Protein AF-A0ABD7GN60-F1 (afdb_monomer)

Organism: NCBI:txid1812935

Nearest PDB structures (foldseek):
  6rue-assembly1_B  TM=3.723E-01  e=4.014E+00  Wolinella succinogenes DSM 1740
  3ua3-assembly1_B  TM=3.430E-01  e=7.443E+00  Caenorhabditis elegans

Sequence (68 aa):
FNEIKDRMHTKWKDGKYMAYFQAYTNTHAPLPVLKEKYETVMNLDGVVGLSIATRPDCLPDDVVEYLA

Secondary structure (DSSP, 8-state):
-HHHHHHHHTT-TT--EEEEE-SS-TT-S-HHHHHHHHHHHHTSTTEEEEEE---TTS--HHHHHHH-

Structure (mmCIF, N/CA/C/O backbone):
data_AF-A0ABD7GN60-F1
#
_entry.id   AF-A0ABD7GN60-F1
#
loop_
_atom_site.group_PDB
_atom_site.id
_atom_site.type_symbol
_atom_site.label_atom_id
_atom_site.label_alt_id
_atom_site.label_comp_id
_atom_site.label_asym_id
_atom_site.label_entity_id
_atom_site.label_seq_id
_atom_site.p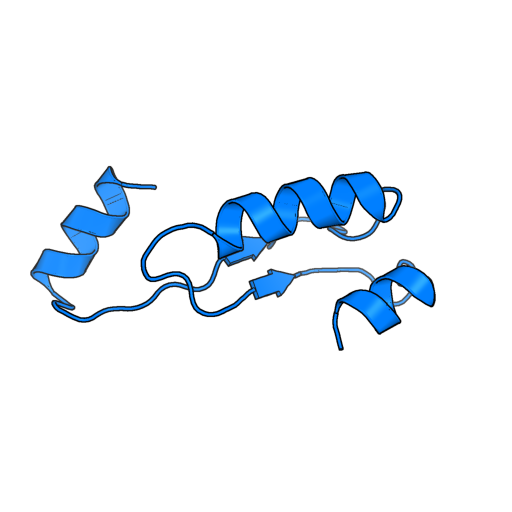dbx_PDB_ins_code
_atom_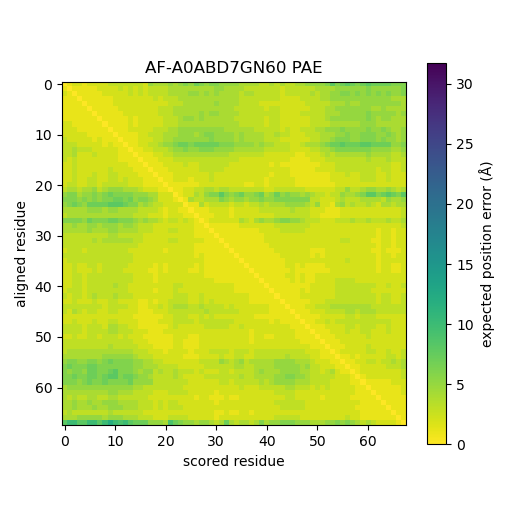site.Cartn_x
_atom_site.Cartn_y
_atom_site.Cartn_z
_atom_site.occupancy
_atom_site.B_iso_or_equiv
_atom_site.auth_seq_id
_atom_site.auth_comp_id
_atom_site.auth_asym_id
_atom_site.auth_atom_id
_atom_site.pdbx_PDB_model_num
ATOM 1 N N . PHE A 1 1 ? 0.279 7.402 12.768 1.00 86.94 1 PHE A N 1
ATOM 2 C CA . PHE A 1 1 ? -0.794 6.405 12.558 1.00 86.94 1 PHE A CA 1
ATOM 3 C C . PHE A 1 1 ? -1.597 6.181 13.837 1.00 86.94 1 PHE A C 1
ATOM 5 O O . PHE A 1 1 ? -2.747 6.596 13.858 1.00 86.94 1 PHE A O 1
ATOM 12 N N . ASN A 1 2 ? -0.997 5.632 14.904 1.00 92.12 2 ASN A N 1
ATOM 13 C CA . ASN A 1 2 ? -1.705 5.251 16.141 1.00 92.12 2 ASN A CA 1
ATOM 14 C C . ASN A 1 2 ? -2.560 6.367 16.766 1.00 92.12 2 ASN A C 1
ATOM 16 O O . ASN A 1 2 ? -3.724 6.138 17.043 1.00 92.12 2 ASN A O 1
ATOM 20 N N . GLU A 1 3 ? -2.051 7.595 16.869 1.00 95.44 3 GLU A N 1
ATOM 21 C CA . GLU A 1 3 ? -2.827 8.715 17.429 1.00 95.44 3 GLU A CA 1
ATOM 22 C C . GLU A 1 3 ? -4.148 8.971 16.676 1.00 95.44 3 GLU A C 1
ATOM 24 O O . GLU A 1 3 ? -5.216 9.122 17.270 1.00 95.44 3 GLU A O 1
ATOM 29 N N . ILE A 1 4 ? -4.093 8.977 15.340 1.00 94.19 4 ILE A N 1
ATOM 30 C CA . ILE A 1 4 ? -5.286 9.160 14.512 1.00 94.19 4 ILE A CA 1
ATOM 31 C C . ILE A 1 4 ? -6.189 7.933 14.614 1.00 94.19 4 ILE A C 1
ATOM 33 O O . ILE A 1 4 ? -7.400 8.100 14.730 1.00 94.19 4 ILE A O 1
ATOM 37 N N . LYS A 1 5 ? -5.610 6.727 14.611 1.00 94.06 5 LYS A N 1
ATOM 38 C CA . LYS A 1 5 ? -6.319 5.453 14.784 1.00 94.06 5 LYS A CA 1
ATOM 39 C C . LYS A 1 5 ? -7.187 5.475 16.046 1.00 94.06 5 LYS A C 1
ATOM 41 O O . LYS A 1 5 ? -8.399 5.279 15.965 1.00 94.06 5 LYS A O 1
ATOM 46 N N . ASP A 1 6 ? -6.580 5.816 17.177 1.00 94.88 6 ASP A N 1
ATOM 47 C CA . ASP A 1 6 ? -7.235 5.848 18.484 1.00 94.88 6 ASP A CA 1
ATOM 48 C C . ASP A 1 6 ? -8.343 6.908 18.511 1.00 94.88 6 ASP A C 1
ATOM 50 O O . ASP A 1 6 ? -9.457 6.651 18.973 1.00 94.88 6 ASP A O 1
ATOM 54 N N . ARG A 1 7 ? -8.100 8.074 17.896 1.00 96.69 7 ARG A N 1
ATOM 55 C CA . ARG A 1 7 ? -9.133 9.103 17.726 1.00 96.69 7 ARG A CA 1
ATOM 56 C C . ARG A 1 7 ? -10.300 8.622 16.862 1.00 96.69 7 ARG A C 1
ATOM 58 O O . ARG A 1 7 ? -11.445 8.926 17.186 1.00 96.69 7 ARG A O 1
ATOM 65 N N . MET A 1 8 ? -10.056 7.886 15.775 1.00 96.50 8 MET A N 1
ATOM 66 C CA . MET A 1 8 ? -11.128 7.359 14.917 1.00 96.50 8 MET A CA 1
ATOM 67 C C . MET A 1 8 ? -11.997 6.335 15.655 1.00 96.50 8 MET A C 1
ATOM 69 O O . MET A 1 8 ? -13.216 6.343 15.476 1.00 96.50 8 MET A O 1
ATOM 73 N N . HIS A 1 9 ? -11.415 5.526 16.543 1.00 96.19 9 HIS A N 1
ATOM 74 C CA . HIS A 1 9 ? -12.158 4.543 17.336 1.00 96.19 9 HIS A CA 1
ATOM 75 C C . HIS A 1 9 ? -13.105 5.148 18.383 1.00 96.19 9 HIS A C 1
ATOM 77 O O . HIS A 1 9 ? -14.023 4.464 18.834 1.00 96.19 9 HIS A O 1
ATOM 83 N N . THR A 1 10 ? -12.983 6.445 18.697 1.00 97.50 10 THR A N 1
ATOM 84 C CA . THR A 1 10 ? -14.010 7.157 19.486 1.00 97.50 10 THR A CA 1
ATOM 85 C C . THR A 1 10 ? -15.370 7.200 18.776 1.00 97.50 10 THR A C 1
ATOM 87 O O . THR A 1 10 ? -16.408 7.234 19.434 1.00 97.50 10 THR A O 1
ATOM 90 N N . LYS A 1 11 ? -15.375 7.159 17.434 1.00 97.50 11 LYS A N 1
ATOM 91 C CA . LYS A 1 11 ? -16.578 7.180 16.588 1.00 97.50 11 LYS A CA 1
ATOM 92 C C . LYS A 1 11 ? -16.864 5.824 15.943 1.00 97.50 11 LYS A C 1
ATOM 94 O O . LYS A 1 11 ? -18.012 5.392 15.914 1.00 97.50 11 LYS A O 1
ATOM 99 N N . TRP A 1 12 ? -15.834 5.156 15.428 1.00 97.00 12 TRP A N 1
ATOM 100 C CA . TRP A 1 12 ? -15.935 3.885 14.710 1.00 97.00 12 TRP A CA 1
ATOM 101 C C . TRP A 1 12 ? -15.201 2.782 15.472 1.00 97.00 12 TRP A C 1
ATOM 103 O O . TRP A 1 12 ? -14.041 2.487 15.192 1.00 97.00 12 TRP A O 1
ATOM 113 N N . LYS A 1 13 ? -15.883 2.175 16.450 1.00 94.69 13 LYS A N 1
ATOM 114 C CA . LYS A 1 13 ? -15.294 1.183 17.368 1.00 94.69 13 LYS A CA 1
ATOM 115 C C . LYS A 1 13 ? -14.612 0.020 16.640 1.00 94.69 13 LYS A C 1
ATOM 117 O O . LYS A 1 13 ? -13.470 -0.277 16.950 1.00 94.69 13 LYS A O 1
ATOM 122 N N . ASP A 1 14 ? -15.252 -0.521 15.605 1.00 95.50 14 ASP A N 1
ATOM 123 C CA . ASP A 1 14 ? -14.739 -1.654 14.815 1.00 95.50 14 ASP A CA 1
ATOM 124 C C . ASP A 1 14 ? -14.197 -1.230 13.439 1.00 95.50 14 ASP A C 1
ATOM 126 O O . ASP A 1 14 ? -14.151 -2.023 12.495 1.00 95.50 14 ASP A O 1
ATOM 130 N N . GLY A 1 15 ? -13.825 0.048 13.300 1.00 95.62 15 GLY A N 1
ATOM 131 C CA . GLY A 1 15 ? -13.301 0.599 12.055 1.00 95.62 15 GLY A CA 1
ATOM 132 C C . GLY A 1 15 ? -12.075 -0.168 11.551 1.00 95.62 15 GLY A C 1
ATOM 133 O O . GLY A 1 15 ? -11.190 -0.527 12.326 1.00 95.62 15 GLY A O 1
ATOM 134 N N . LYS A 1 16 ? -12.033 -0.401 10.238 1.00 96.50 16 LYS A N 1
ATOM 135 C CA . LYS A 1 16 ? -10.877 -0.947 9.517 1.00 96.50 16 LYS A CA 1
ATOM 136 C C . LYS A 1 16 ? -10.211 0.148 8.691 1.00 96.50 16 LYS A C 1
ATOM 138 O O . LYS A 1 16 ? -10.788 1.216 8.480 1.00 96.50 16 LYS A O 1
ATOM 143 N N . TYR A 1 17 ? -9.003 -0.123 8.218 1.00 96.31 17 TYR A N 1
ATOM 144 C CA . TYR A 1 17 ? -8.161 0.855 7.540 1.00 96.31 17 TYR A CA 1
ATOM 145 C C . TYR A 1 17 ? -7.772 0.390 6.146 1.00 96.31 17 TYR A C 1
ATOM 147 O O . TYR A 1 17 ? -7.612 -0.798 5.884 1.00 96.31 17 TYR A O 1
ATOM 155 N N . MET A 1 18 ? -7.565 1.358 5.264 1.00 96.62 18 MET A N 1
ATOM 156 C CA . MET A 1 18 ? -6.950 1.149 3.964 1.00 96.62 18 MET A CA 1
ATOM 157 C C . MET A 1 18 ? -5.746 2.077 3.878 1.00 96.62 18 MET A C 1
ATOM 159 O O . MET A 1 18 ? -5.874 3.274 4.155 1.00 96.62 18 MET A O 1
ATOM 163 N N . ALA A 1 19 ? -4.575 1.544 3.538 1.00 96.12 19 ALA A N 1
ATOM 164 C CA . ALA A 1 19 ? -3.406 2.390 3.350 1.00 96.12 19 ALA A CA 1
ATOM 165 C C . ALA A 1 19 ? -3.536 3.123 2.012 1.00 96.12 19 ALA A C 1
ATOM 167 O O . ALA A 1 19 ? -3.781 2.497 0.982 1.00 96.12 19 ALA A O 1
ATOM 168 N N . TYR A 1 20 ? -3.388 4.446 2.028 1.00 96.12 20 TYR A N 1
ATOM 169 C CA . TYR A 1 20 ? -3.589 5.273 0.844 1.00 96.12 20 TYR A CA 1
ATOM 170 C C . TYR A 1 20 ? -2.283 5.939 0.402 1.00 96.12 20 TYR A C 1
ATOM 172 O O . TYR A 1 20 ? -1.823 6.911 1.003 1.00 96.12 20 TYR A O 1
ATOM 180 N N . PHE A 1 21 ? -1.694 5.416 -0.670 1.00 95.81 21 PHE A N 1
ATOM 181 C CA . PHE A 1 21 ? -0.514 5.957 -1.339 1.00 95.81 21 PHE A CA 1
ATOM 182 C C . PHE A 1 21 ? -0.971 6.946 -2.418 1.00 95.81 21 PHE A C 1
ATOM 184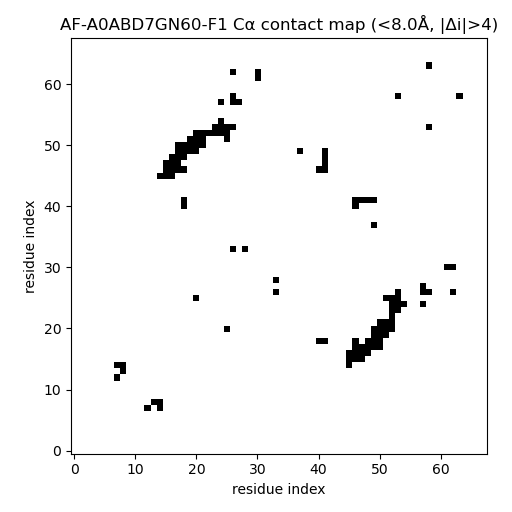 O O . PHE A 1 21 ? -1.112 6.590 -3.583 1.00 95.81 21 PHE A O 1
ATOM 191 N N . GLN A 1 22 ? -1.297 8.173 -2.003 1.00 94.19 22 GLN A N 1
ATOM 192 C CA . GLN A 1 22 ? -2.077 9.121 -2.812 1.00 94.19 22 GLN A CA 1
ATOM 193 C C . GLN A 1 22 ? -1.252 10.002 -3.761 1.00 94.19 22 GLN A C 1
ATOM 195 O O . GLN A 1 22 ? -1.693 10.293 -4.870 1.00 94.19 22 GLN A O 1
ATOM 200 N N . ALA A 1 23 ? -0.094 10.493 -3.322 1.00 91.56 23 ALA A N 1
ATOM 201 C CA . ALA A 1 23 ? 0.673 11.467 -4.092 1.00 91.56 23 ALA A CA 1
ATOM 202 C C . ALA A 1 23 ? 1.640 10.776 -5.062 1.00 91.56 23 ALA A C 1
ATOM 204 O O . ALA A 1 23 ? 2.304 9.811 -4.686 1.00 91.56 23 ALA A O 1
ATOM 205 N N . TYR A 1 24 ? 1.778 11.332 -6.270 1.00 91.81 24 TYR A N 1
ATOM 206 C CA . TYR A 1 24 ? 2.733 10.903 -7.301 1.00 91.81 24 TYR A CA 1
ATOM 207 C C . TYR A 1 24 ? 2.492 9.491 -7.865 1.00 91.81 24 TYR A C 1
ATOM 209 O O . TYR A 1 24 ? 1.373 8.992 -7.901 1.00 91.81 24 TYR A O 1
ATOM 217 N N . THR A 1 25 ? 3.552 8.893 -8.417 1.00 92.06 25 THR A N 1
ATOM 218 C CA . THR A 1 25 ? 3.567 7.557 -9.019 1.00 92.06 25 THR A CA 1
ATOM 219 C C . THR A 1 25 ? 4.169 6.575 -8.023 1.00 92.06 25 THR A C 1
ATOM 221 O O . THR A 1 25 ? 5.389 6.493 -7.888 1.00 92.06 25 THR A O 1
ATOM 224 N N . ASN A 1 26 ? 3.322 5.833 -7.311 1.00 95.44 26 ASN A N 1
ATOM 225 C CA . ASN A 1 26 ? 3.770 4.961 -6.223 1.00 95.44 26 ASN A CA 1
ATOM 226 C C . ASN A 1 26 ? 4.290 3.596 -6.686 1.00 95.44 26 ASN A C 1
ATOM 228 O O . ASN A 1 26 ? 4.572 2.765 -5.835 1.00 95.44 26 ASN A O 1
ATOM 232 N N . THR A 1 27 ? 4.466 3.381 -7.992 1.00 95.75 27 THR A N 1
ATOM 233 C CA . THR A 1 27 ? 4.990 2.138 -8.592 1.00 95.75 27 THR A CA 1
ATOM 234 C C . THR A 1 27 ? 6.285 2.354 -9.393 1.00 95.75 27 THR A C 1
ATOM 236 O O . THR A 1 27 ? 6.669 1.517 -10.197 1.00 95.75 27 THR A O 1
ATO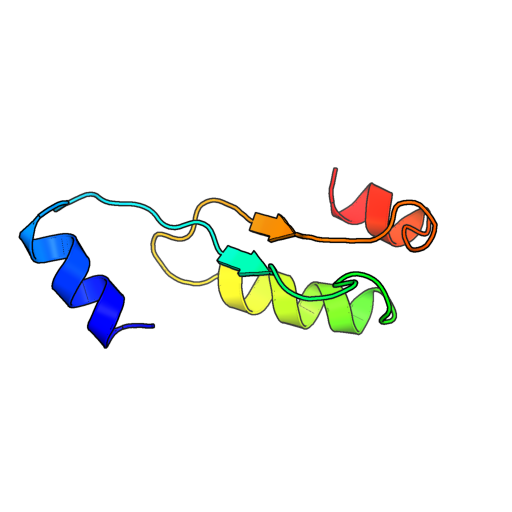M 239 N N . HIS A 1 28 ? 6.990 3.475 -9.185 1.00 93.25 28 HIS A N 1
ATOM 240 C CA . HIS A 1 28 ? 8.220 3.811 -9.929 1.00 93.25 28 HIS A CA 1
ATOM 241 C C . HIS A 1 28 ? 9.494 3.108 -9.392 1.00 93.25 28 HIS A C 1
ATOM 243 O O . HIS A 1 28 ? 10.574 3.223 -9.971 1.00 93.25 28 HIS A O 1
ATOM 249 N N . ALA A 1 29 ? 9.421 2.408 -8.259 1.00 94.12 29 ALA A N 1
ATOM 250 C CA . ALA A 1 29 ? 10.569 1.692 -7.699 1.00 94.12 29 ALA A CA 1
ATOM 251 C C . ALA A 1 29 ? 10.587 0.219 -8.154 1.00 94.12 29 ALA A C 1
ATOM 253 O O . ALA A 1 29 ? 9.536 -0.313 -8.504 1.00 94.12 29 ALA A O 1
ATOM 254 N N . PRO A 1 30 ? 11.742 -0.473 -8.102 1.00 95.62 30 PRO A N 1
ATOM 255 C CA . PRO A 1 30 ? 11.792 -1.917 -8.321 1.00 95.62 30 PRO A CA 1
ATOM 256 C C . PRO A 1 30 ? 10.860 -2.677 -7.369 1.00 95.62 30 PRO A C 1
ATOM 258 O O . PRO A 1 30 ? 10.727 -2.300 -6.199 1.00 95.62 30 PRO A O 1
ATOM 261 N N . LEU A 1 31 ? 10.282 -3.788 -7.839 1.00 96.62 31 LEU A N 1
ATOM 262 C CA . LEU A 1 31 ? 9.302 -4.581 -7.092 1.00 96.62 31 LEU A CA 1
ATOM 263 C C . LEU A 1 31 ? 9.708 -4.911 -5.639 1.00 96.62 31 LEU A C 1
ATOM 265 O O . LEU A 1 31 ? 8.853 -4.773 -4.766 1.00 96.62 31 LEU A O 1
ATOM 269 N N . PRO A 1 32 ? 10.967 -5.274 -5.307 1.00 97.75 32 PRO A N 1
ATOM 270 C CA . PRO A 1 32 ? 11.349 -5.541 -3.916 1.00 97.75 32 PRO A CA 1
ATOM 271 C C . PRO A 1 32 ? 11.123 -4.351 -2.972 1.00 97.75 32 PRO A C 1
ATOM 273 O O . PRO A 1 32 ? 10.656 -4.531 -1.851 1.00 97.75 32 PRO A O 1
ATOM 276 N N . VAL A 1 33 ? 11.391 -3.131 -3.447 1.00 97.25 33 VAL A N 1
ATOM 277 C CA . VAL A 1 33 ? 11.202 -1.893 -2.674 1.00 97.25 33 VAL A CA 1
ATOM 278 C C . VAL A 1 33 ? 9.717 -1.580 -2.506 1.00 97.25 33 VAL A C 1
ATOM 280 O O . VAL A 1 33 ? 9.291 -1.101 -1.455 1.00 97.25 33 VAL A O 1
ATOM 283 N N . LEU A 1 34 ? 8.918 -1.837 -3.545 1.00 96.88 34 LEU A N 1
ATOM 284 C CA . LEU A 1 34 ? 7.467 -1.669 -3.493 1.00 96.88 34 LEU A CA 1
ATOM 285 C C . LEU A 1 34 ? 6.841 -2.647 -2.494 1.00 96.88 34 LEU A C 1
ATOM 287 O O . LEU A 1 34 ? 6.121 -2.217 -1.595 1.00 96.88 34 LEU A O 1
ATOM 291 N N . LYS A 1 35 ? 7.193 -3.935 -2.594 1.00 97.31 35 LYS A N 1
ATOM 292 C CA . LYS A 1 35 ? 6.756 -4.993 -1.674 1.00 97.31 35 LYS A CA 1
ATOM 293 C C . LYS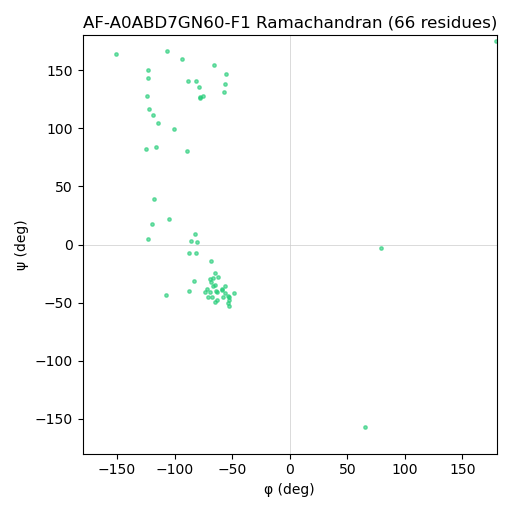 A 1 35 ? 7.060 -4.640 -0.229 1.00 97.31 35 LYS A C 1
ATOM 295 O O . LYS A 1 35 ? 6.155 -4.654 0.591 1.00 97.31 35 LYS A O 1
ATOM 300 N N . GLU A 1 36 ? 8.294 -4.239 0.075 1.00 97.94 36 GLU A N 1
ATOM 301 C CA . GLU A 1 36 ? 8.673 -3.835 1.432 1.00 97.94 36 GLU A CA 1
ATOM 302 C C . GLU A 1 36 ? 7.730 -2.754 1.990 1.00 97.94 36 GLU A C 1
ATOM 304 O O . GLU A 1 36 ? 7.210 -2.885 3.099 1.00 97.94 36 GLU A O 1
ATOM 309 N N . LYS A 1 37 ? 7.446 -1.706 1.208 1.00 96.38 37 LYS A N 1
ATOM 310 C CA . LYS A 1 37 ? 6.579 -0.594 1.632 1.00 96.38 37 LYS A CA 1
ATOM 311 C C . LYS A 1 37 ? 5.124 -1.019 1.813 1.00 96.38 37 LYS A C 1
ATOM 313 O O . LYS A 1 37 ? 4.499 -0.629 2.799 1.00 96.38 37 LYS A O 1
ATOM 318 N N . TYR A 1 38 ? 4.583 -1.775 0.864 1.00 97.31 38 TYR A N 1
ATOM 319 C CA . TYR A 1 38 ? 3.185 -2.197 0.865 1.00 97.31 38 TYR A CA 1
ATOM 320 C C . TYR A 1 38 ? 2.904 -3.241 1.947 1.00 97.31 38 TYR A C 1
ATOM 322 O O . TYR A 1 38 ? 1.950 -3.096 2.709 1.00 97.31 38 TYR A O 1
ATOM 330 N N . GLU A 1 39 ? 3.774 -4.238 2.086 1.00 96.75 39 GLU A N 1
ATOM 331 C CA . GLU A 1 39 ? 3.638 -5.286 3.097 1.00 96.75 39 GLU A CA 1
ATOM 332 C C . GLU A 1 39 ? 3.814 -4.727 4.511 1.00 96.75 39 GLU A C 1
ATOM 334 O O . GLU A 1 39 ? 3.105 -5.129 5.431 1.00 96.75 39 GLU A O 1
ATOM 339 N N . THR A 1 40 ? 4.695 -3.737 4.704 1.00 96.75 40 THR A N 1
ATOM 340 C CA . THR A 1 40 ? 4.852 -3.075 6.011 1.00 96.75 40 THR A CA 1
ATOM 341 C C . THR A 1 40 ? 3.530 -2.502 6.520 1.00 96.75 40 THR A C 1
ATOM 343 O O . THR A 1 40 ? 3.220 -2.633 7.703 1.00 96.75 40 THR A O 1
ATOM 346 N N . VAL A 1 41 ? 2.734 -1.877 5.646 1.00 95.94 41 VAL A N 1
ATOM 347 C CA . VAL A 1 41 ? 1.443 -1.300 6.050 1.00 95.94 41 VAL A CA 1
ATOM 348 C C . VAL A 1 41 ? 0.315 -2.329 6.076 1.00 95.94 41 VAL A C 1
ATOM 350 O O . VAL A 1 41 ? -0.569 -2.202 6.917 1.00 95.94 41 VAL A O 1
ATOM 353 N N . MET A 1 42 ? 0.348 -3.354 5.218 1.00 96.19 42 MET A N 1
ATOM 354 C CA . MET A 1 42 ? -0.635 -4.447 5.237 1.00 96.19 42 MET A CA 1
ATOM 355 C C . MET A 1 42 ? -0.537 -5.313 6.493 1.00 96.19 42 MET A C 1
ATOM 357 O O . MET A 1 42 ? -1.549 -5.828 6.956 1.00 96.19 42 MET A O 1
ATOM 361 N N . ASN A 1 43 ? 0.653 -5.425 7.084 1.00 96.19 43 ASN A N 1
ATOM 362 C CA . ASN A 1 43 ? 0.867 -6.161 8.330 1.00 96.19 43 ASN A CA 1
ATOM 363 C C . ASN A 1 43 ? 0.474 -5.371 9.596 1.00 96.19 43 ASN A C 1
ATOM 365 O O . ASN A 1 43 ? 0.645 -5.867 10.711 1.00 96.19 43 ASN A O 1
ATOM 369 N N . LEU A 1 44 ? -0.044 -4.145 9.462 1.00 95.25 44 LEU A N 1
ATOM 370 C CA . LEU A 1 44 ? -0.585 -3.398 10.596 1.00 95.25 44 LEU A CA 1
ATOM 371 C C . LEU A 1 44 ? -1.989 -3.895 10.950 1.00 95.25 44 LEU A C 1
ATOM 373 O O . LEU A 1 44 ? -2.854 -4.040 10.086 1.00 95.25 44 LEU A O 1
ATOM 377 N N . ASP A 1 45 ? -2.241 -4.075 12.247 1.00 94.06 45 ASP A N 1
ATOM 378 C CA . ASP A 1 45 ? -3.542 -4.538 12.728 1.00 94.06 45 ASP A CA 1
ATOM 379 C C . ASP A 1 45 ? -4.693 -3.620 12.273 1.00 94.06 45 ASP A C 1
ATOM 381 O O . ASP A 1 45 ? -4.642 -2.390 12.390 1.00 94.06 45 ASP A O 1
ATOM 385 N N . GLY A 1 46 ? -5.741 -4.246 11.737 1.00 95.06 46 GLY A N 1
ATOM 386 C CA . GLY A 1 46 ? -6.926 -3.576 11.210 1.00 95.06 46 GLY A CA 1
ATOM 387 C C . GLY A 1 46 ? -6.788 -2.975 9.807 1.00 95.06 46 GLY A C 1
ATOM 388 O O . GLY A 1 46 ? -7.793 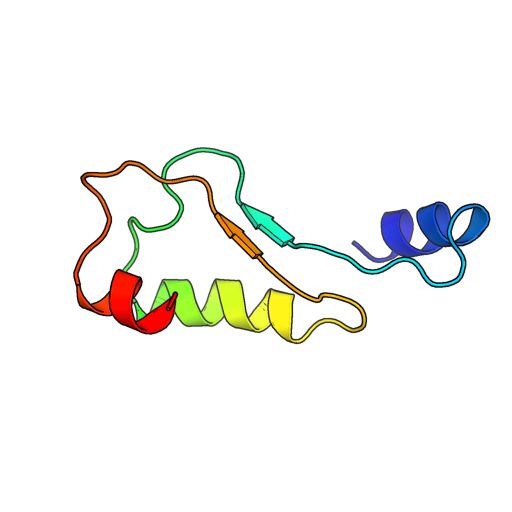-2.466 9.302 1.00 95.06 46 GLY A O 1
ATOM 389 N N . VAL A 1 47 ? -5.616 -3.023 9.161 1.00 96.81 47 VAL A N 1
ATOM 390 C CA . VAL A 1 47 ? -5.472 -2.666 7.738 1.00 96.81 47 VAL A CA 1
ATOM 391 C C . VAL A 1 47 ? -5.967 -3.827 6.877 1.00 96.81 47 VAL A C 1
ATOM 393 O O . VAL A 1 47 ? -5.558 -4.966 7.057 1.00 96.81 47 VAL A O 1
ATOM 396 N N . VAL A 1 48 ? -6.887 -3.543 5.957 1.00 97.12 48 VAL A N 1
ATOM 397 C CA . VAL A 1 48 ? -7.571 -4.559 5.135 1.00 97.12 48 VAL A CA 1
ATOM 398 C C . VAL A 1 48 ? -7.401 -4.335 3.636 1.00 97.12 48 VAL A C 1
ATOM 400 O O . VAL A 1 48 ? -8.003 -5.044 2.836 1.00 97.12 48 VAL A O 1
ATOM 403 N N . GLY A 1 49 ? -6.611 -3.342 3.232 1.00 96.62 49 GLY A N 1
ATOM 404 C CA . GLY A 1 49 ? -6.358 -3.097 1.821 1.00 96.62 49 GLY A CA 1
ATOM 405 C C . GLY A 1 49 ? -5.451 -1.909 1.550 1.00 96.62 49 GLY A C 1
ATOM 406 O O . GLY A 1 49 ? -5.092 -1.138 2.448 1.00 96.62 49 GLY A O 1
ATOM 407 N N . LEU A 1 50 ? -5.139 -1.747 0.267 1.00 96.50 50 LEU A N 1
ATOM 408 C CA . LEU A 1 50 ? -4.307 -0.684 -0.277 1.00 96.50 50 LEU A CA 1
ATOM 409 C C . LEU A 1 50 ? -5.077 0.091 -1.346 1.00 96.50 50 LEU A C 1
ATOM 411 O O . LEU A 1 50 ? -5.815 -0.479 -2.142 1.00 96.50 50 LEU A O 1
ATOM 415 N N . SER A 1 51 ? -4.847 1.396 -1.390 1.00 97.12 51 SER A N 1
ATOM 416 C CA . SER A 1 51 ? -5.201 2.265 -2.506 1.00 97.12 51 SER A CA 1
ATOM 417 C C . SER A 1 51 ? -3.918 2.935 -2.987 1.00 97.12 51 SER A C 1
ATOM 419 O O . SER A 1 51 ? -3.260 3.645 -2.222 1.00 97.12 51 SER A O 1
ATOM 421 N N . ILE A 1 52 ? -3.520 2.661 -4.230 1.00 96.44 52 ILE A N 1
ATOM 422 C CA . ILE A 1 52 ? -2.231 3.080 -4.791 1.00 96.44 52 ILE A CA 1
ATOM 423 C C . ILE A 1 52 ? -2.497 3.984 -5.990 1.00 96.44 52 ILE A C 1
ATOM 425 O O . ILE A 1 52 ? -2.979 3.538 -7.028 1.00 96.44 52 ILE A O 1
ATOM 429 N N . ALA A 1 53 ? -2.163 5.265 -5.857 1.00 96.19 53 ALA A N 1
ATOM 430 C CA . ALA A 1 53 ? -2.156 6.186 -6.979 1.00 96.19 53 ALA A CA 1
ATOM 431 C C . ALA A 1 53 ? -0.897 5.958 -7.819 1.00 96.19 53 ALA A C 1
ATOM 433 O O . ALA A 1 53 ? 0.233 5.988 -7.310 1.00 96.19 53 ALA A O 1
ATOM 434 N N . THR A 1 54 ? -1.095 5.740 -9.116 1.00 95.62 54 THR A N 1
ATOM 435 C CA . THR A 1 54 ? 0.004 5.598 -10.058 1.00 95.62 54 THR A CA 1
ATOM 436 C C . THR A 1 54 ? -0.358 6.059 -11.464 1.00 95.62 54 THR A C 1
ATOM 438 O O . THR A 1 54 ? -1.527 6.245 -11.802 1.00 95.62 54 THR A O 1
ATOM 441 N N . ARG A 1 55 ? 0.672 6.270 -12.283 1.00 94.31 55 ARG A N 1
ATOM 442 C CA . ARG A 1 55 ? 0.532 6.520 -13.711 1.00 94.31 55 ARG A CA 1
ATOM 443 C C . ARG A 1 55 ? 0.361 5.195 -14.462 1.00 94.31 55 ARG A C 1
ATOM 445 O O . ARG A 1 55 ? 1.073 4.242 -14.150 1.00 94.31 55 ARG A O 1
ATOM 452 N N . PRO A 1 56 ? -0.506 5.140 -15.487 1.00 90.56 56 PRO A N 1
ATOM 453 C CA . PRO A 1 56 ? -0.747 3.911 -16.242 1.00 90.56 56 PRO A CA 1
ATOM 454 C C . PRO A 1 56 ? 0.485 3.425 -17.020 1.00 90.56 56 PRO A C 1
ATOM 456 O O . PRO A 1 56 ? 0.602 2.238 -17.283 1.00 90.56 56 PRO A O 1
ATOM 459 N N . ASP A 1 57 ? 1.426 4.313 -17.356 1.00 92.81 57 ASP A N 1
ATOM 460 C CA . ASP A 1 57 ? 2.681 3.964 -18.033 1.00 92.81 57 ASP A CA 1
ATOM 461 C C . ASP A 1 57 ? 3.810 3.526 -17.079 1.00 92.81 57 ASP A C 1
ATOM 463 O O . ASP A 1 57 ? 4.923 3.257 -17.519 1.00 92.81 57 ASP A O 1
ATOM 467 N N . CYS A 1 58 ? 3.545 3.447 -15.772 1.00 92.88 58 CYS A N 1
ATOM 468 C CA . CYS A 1 58 ? 4.510 3.034 -14.748 1.00 92.88 58 CYS A CA 1
ATOM 469 C C . CYS A 1 58 ? 4.057 1.758 -14.023 1.00 92.88 58 CYS A C 1
ATOM 471 O O . CYS A 1 58 ? 4.216 1.645 -12.809 1.00 92.88 58 CYS A O 1
ATOM 473 N N . LEU A 1 59 ? 3.474 0.808 -14.752 1.00 92.25 59 LEU A N 1
ATOM 474 C CA . LEU A 1 59 ? 3.002 -0.478 -14.232 1.00 92.25 59 LEU A CA 1
ATOM 475 C C . LEU A 1 59 ? 3.635 -1.632 -15.023 1.00 92.25 59 LEU A C 1
ATOM 477 O O . LEU A 1 59 ? 3.021 -2.125 -15.965 1.00 92.25 59 LEU A O 1
ATOM 481 N N . PRO A 1 60 ? 4.873 -2.034 -14.690 1.00 92.06 60 PRO A N 1
ATOM 482 C CA . PRO A 1 60 ? 5.488 -3.213 -15.288 1.00 92.06 60 PRO A CA 1
ATOM 483 C C . PRO A 1 60 ? 4.747 -4.497 -14.882 1.00 92.06 60 PRO A C 1
ATOM 485 O O . PRO A 1 60 ? 4.130 -4.547 -13.815 1.00 92.06 60 PRO A O 1
ATOM 488 N N . ASP A 1 61 ? 4.835 -5.539 -15.712 1.00 94.75 61 ASP A N 1
ATOM 489 C CA . ASP A 1 61 ? 4.064 -6.782 -15.549 1.00 94.75 61 ASP A CA 1
ATOM 490 C C . ASP A 1 61 ? 4.270 -7.456 -14.182 1.00 94.75 61 ASP A C 1
ATOM 492 O O . ASP A 1 61 ? 3.325 -7.980 -13.602 1.00 94.75 61 ASP A O 1
ATOM 496 N N . ASP A 1 62 ? 5.480 -7.400 -13.620 1.00 95.94 62 ASP A N 1
ATOM 497 C CA . ASP A 1 62 ? 5.794 -7.984 -12.310 1.00 95.94 62 ASP A CA 1
ATOM 498 C C . ASP A 1 62 ? 5.113 -7.246 -11.143 1.00 95.94 62 ASP A C 1
ATOM 500 O O . ASP A 1 62 ? 4.743 -7.860 -10.140 1.00 95.94 62 ASP A O 1
ATOM 504 N N . VAL A 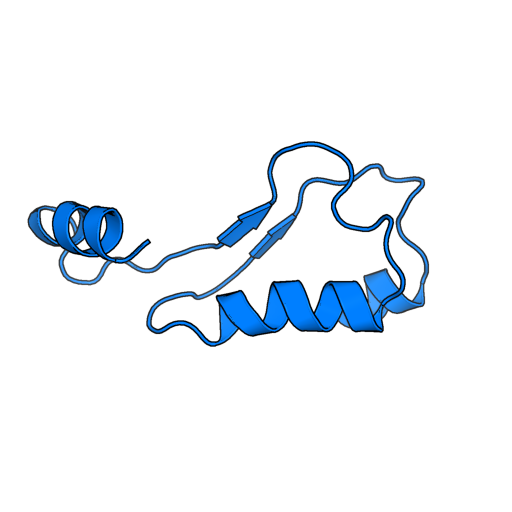1 63 ? 4.919 -5.931 -11.274 1.00 95.69 63 VAL A N 1
ATOM 505 C CA . VAL A 1 63 ? 4.160 -5.117 -10.320 1.00 95.69 63 VAL A CA 1
ATOM 506 C C . VAL A 1 63 ? 2.668 -5.394 -10.456 1.00 95.69 63 VAL A C 1
ATOM 508 O O . VAL A 1 63 ? 1.989 -5.496 -9.438 1.00 95.69 63 VAL A O 1
ATOM 511 N N . VAL A 1 64 ? 2.156 -5.543 -11.681 1.00 94.62 64 VAL A N 1
ATOM 512 C CA . 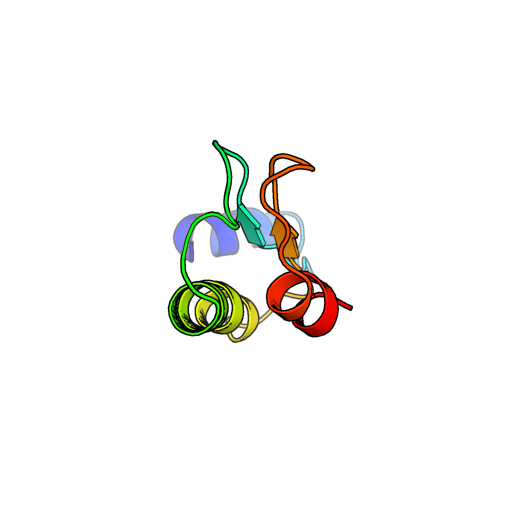VAL A 1 64 ? 0.745 -5.885 -11.921 1.00 94.62 64 VAL A CA 1
ATOM 513 C C . VAL A 1 64 ? 0.417 -7.263 -11.355 1.00 94.62 64 VAL A C 1
ATOM 515 O O . VAL A 1 64 ? -0.549 -7.382 -10.611 1.00 94.62 64 VAL A O 1
ATOM 518 N N . GLU A 1 65 ? 1.250 -8.268 -11.632 1.00 96.50 65 GLU A N 1
ATOM 519 C CA . GLU A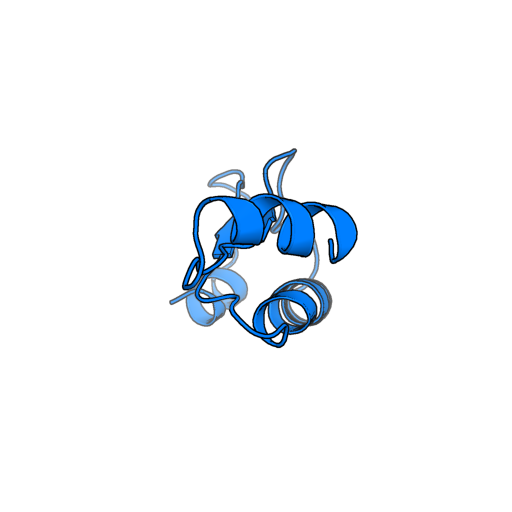 1 65 ? 1.088 -9.633 -11.117 1.00 96.50 65 GLU A CA 1
ATOM 520 C C . GLU A 1 65 ? 1.095 -9.669 -9.586 1.00 96.50 65 GLU A C 1
ATOM 522 O O . GLU A 1 65 ? 0.327 -10.395 -8.970 1.00 96.50 65 GLU A O 1
ATOM 527 N N . TYR A 1 66 ? 1.942 -8.862 -8.946 1.00 96.06 66 TYR A N 1
ATOM 528 C CA . TYR A 1 66 ? 1.966 -8.777 -7.488 1.00 96.06 66 TYR A CA 1
ATOM 529 C C . TYR A 1 66 ? 0.718 -8.102 -6.889 1.00 96.06 66 TYR A C 1
ATOM 531 O O . TYR A 1 66 ? 0.361 -8.395 -5.751 1.00 96.06 66 TYR A O 1
ATOM 539 N N . LEU A 1 67 ? 0.091 -7.170 -7.611 1.00 93.56 67 LEU A N 1
ATOM 540 C CA . LEU A 1 67 ? -1.082 -6.429 -7.135 1.00 93.56 67 LEU A CA 1
ATOM 541 C C . LEU A 1 67 ? -2.421 -7.132 -7.432 1.00 93.56 67 LEU A C 1
ATOM 543 O O . LEU A 1 67 ? -3.453 -6.630 -6.978 1.00 93.56 67 LEU A O 1
ATOM 547 N N . ALA A 1 68 ? -2.408 -8.222 -8.204 1.00 90.50 68 ALA A N 1
ATOM 548 C CA . ALA A 1 68 ? -3.582 -9.013 -8.583 1.00 90.50 68 ALA A CA 1
ATOM 549 C C . ALA A 1 68 ? -4.005 -10.000 -7.482 1.00 90.50 68 ALA A C 1
ATOM 551 O O . ALA A 1 68 ? -5.236 -10.151 -7.294 1.00 90.50 68 ALA A O 1
#

Mean predicted aligned error: 2.74 Å

Radius of gyration: 13.92 Å; Cα contacts (8 Å, |Δi|>4): 61; chains: 1; bounding box: 28×21×38 Å

InterPro domains:
  IPR058240 Radical SAM superfamily [SSF102114] (3-68)

Solvent-accessible surface area (backbone atoms only — not comparable to full-atom values): 4230 Å² total; per-residue (Å²): 109,66,72,61,50,59,59,46,37,77,78,38,76,86,61,72,42,64,52,71,45,68,74,69,56,69,50,77,58,62,60,72,63,44,48,54,58,53,50,61,54,54,72,37,89,56,36,78,51,78,45,76,31,59,51,87,90,46,64,55,69,71,53,49,63,71,73,107

Foldseek 3Di:
DVVVVVVVCVPVVLAADEAEQDDEALQQDPPVVSCVVQVVQCPDPRHDYYHGDHDPVRQDPVNVVVRD

pLDDT: mean 95.22, std 2.05, range [86.94, 97.94]